Protein AF-A0A4U2MDS9-F1 (afdb_monomer)

Foldseek 3Di:
DDDWDADPVRDTDDDDDDFDKDWDAFPDDPPQWDGDPDIDIDGDHPPDPDDDDDDDDTHGDPDDDPPDDDDDDPPPDDDDDDDDDDDDD

Structure (mmCIF, N/CA/C/O backbone):
data_AF-A0A4U2MDS9-F1
#
_entry.id   AF-A0A4U2MDS9-F1
#
loop_
_atom_site.group_PDB
_atom_site.id
_atom_site.type_symbol
_atom_site.label_atom_id
_atom_site.label_alt_id
_atom_site.label_comp_id
_atom_site.lab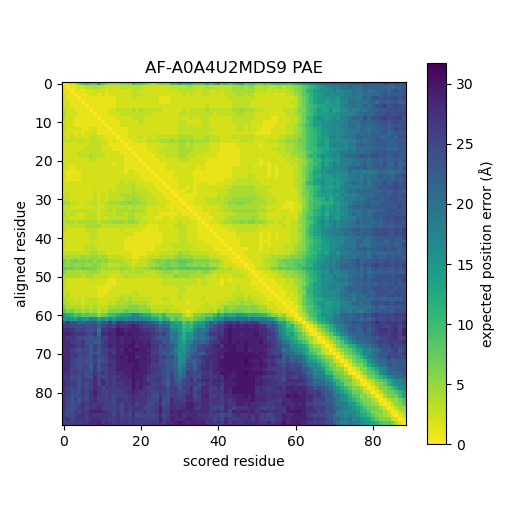el_asym_id
_atom_site.label_entity_id
_atom_site.label_seq_id
_atom_site.pdbx_PDB_ins_code
_atom_site.Cartn_x
_atom_site.Cartn_y
_atom_site.Cartn_z
_atom_site.occupancy
_atom_site.B_iso_or_equiv
_atom_site.auth_seq_id
_atom_site.auth_comp_id
_atom_site.auth_asym_id
_atom_site.auth_atom_id
_atom_site.pdbx_PDB_model_num
ATOM 1 N N . VAL A 1 1 ? -4.679 -9.274 -7.318 1.00 83.19 1 VAL A N 1
ATOM 2 C CA . VAL A 1 1 ? -4.669 -8.043 -6.488 1.00 83.19 1 VAL A CA 1
ATOM 3 C C . VAL A 1 1 ? -3.944 -8.367 -5.196 1.00 83.19 1 VAL A C 1
ATOM 5 O O . VAL A 1 1 ? -4.298 -9.363 -4.578 1.00 83.19 1 VAL A O 1
ATOM 8 N N . THR A 1 2 ? -2.939 -7.581 -4.816 1.00 92.62 2 THR A N 1
ATOM 9 C CA . THR A 1 2 ? -2.187 -7.770 -3.564 1.00 92.62 2 THR A CA 1
ATOM 10 C C . THR A 1 2 ? -2.812 -6.913 -2.467 1.00 92.62 2 THR A C 1
ATOM 12 O O . THR A 1 2 ? -3.077 -5.737 -2.701 1.00 92.62 2 THR A O 1
ATOM 15 N N . LYS A 1 3 ? -3.063 -7.492 -1.288 1.00 95.12 3 LYS A N 1
ATOM 16 C CA . LYS A 1 3 ? -3.537 -6.764 -0.101 1.00 95.12 3 LYS A CA 1
ATOM 17 C C . LYS A 1 3 ? -2.398 -6.644 0.904 1.00 95.12 3 LYS A C 1
ATOM 19 O O . LYS A 1 3 ? -1.667 -7.607 1.112 1.00 95.12 3 LYS A O 1
ATOM 24 N N . VAL A 1 4 ? -2.269 -5.476 1.521 1.00 96.31 4 VAL A N 1
ATOM 25 C CA . VAL A 1 4 ? -1.288 -5.199 2.571 1.00 96.31 4 VAL A CA 1
ATOM 26 C C . VAL A 1 4 ? -1.942 -4.332 3.640 1.00 96.31 4 VAL A C 1
ATOM 28 O O . VAL A 1 4 ? -2.792 -3.501 3.324 1.00 96.31 4 VAL A O 1
ATOM 31 N N . THR A 1 5 ? -1.551 -4.540 4.892 1.00 96.88 5 THR A N 1
ATOM 32 C CA . THR A 1 5 ? -2.009 -3.763 6.047 1.00 96.88 5 THR A CA 1
ATOM 33 C C . THR A 1 5 ? -0.823 -2.986 6.598 1.00 96.88 5 THR A C 1
ATOM 35 O O . THR A 1 5 ? 0.279 -3.530 6.688 1.00 96.88 5 THR A O 1
ATOM 38 N N . THR A 1 6 ? -1.031 -1.717 6.940 1.00 97.00 6 THR A N 1
ATOM 39 C CA . THR A 1 6 ? -0.017 -0.911 7.625 1.00 97.00 6 THR A CA 1
ATOM 40 C C . THR A 1 6 ? 0.246 -1.450 9.026 1.00 97.00 6 THR A C 1
ATOM 42 O O . THR A 1 6 ? -0.680 -1.867 9.723 1.00 97.00 6 THR A O 1
ATOM 45 N N . ASP A 1 7 ? 1.501 -1.424 9.455 1.00 97.00 7 ASP A N 1
ATOM 46 C CA . ASP A 1 7 ? 1.888 -1.765 10.820 1.00 97.00 7 ASP A CA 1
ATOM 47 C C . ASP A 1 7 ? 1.501 -0.665 11.833 1.00 97.00 7 ASP A C 1
ATOM 49 O O . ASP A 1 7 ? 0.853 0.333 11.508 1.00 97.00 7 ASP A O 1
ATOM 53 N N . LYS A 1 8 ? 1.912 -0.848 13.095 1.00 95.31 8 LYS A N 1
ATOM 54 C CA . LYS A 1 8 ? 1.652 0.102 14.191 1.00 95.31 8 LYS A CA 1
ATOM 55 C C . LYS A 1 8 ? 2.330 1.464 13.996 1.00 95.31 8 LYS A C 1
ATOM 57 O O . LYS A 1 8 ? 1.945 2.418 14.664 1.00 95.31 8 LYS A O 1
ATOM 62 N N . GLU A 1 9 ? 3.332 1.549 13.125 1.00 95.56 9 GLU A N 1
ATOM 63 C CA . GLU A 1 9 ? 4.012 2.792 12.753 1.00 95.56 9 GLU A CA 1
ATOM 64 C C . GLU A 1 9 ? 3.411 3.420 11.482 1.00 95.56 9 GLU A C 1
ATOM 66 O O . GLU A 1 9 ? 3.916 4.437 11.007 1.00 95.56 9 GLU A O 1
ATOM 71 N N . GLY A 1 10 ? 2.351 2.829 10.917 1.00 94.81 10 GLY A N 1
ATOM 72 C CA . GLY A 1 10 ? 1.709 3.300 9.692 1.00 94.81 10 GLY A CA 1
ATOM 73 C C . GLY A 1 10 ? 2.444 2.902 8.409 1.00 94.81 10 GLY A C 1
ATOM 74 O O . GLY A 1 10 ? 2.188 3.491 7.360 1.00 94.81 10 GLY A O 1
ATOM 75 N N . LYS A 1 11 ? 3.358 1.924 8.454 1.00 96.88 11 LYS A N 1
ATOM 76 C CA . LYS A 1 11 ? 4.184 1.527 7.302 1.00 96.88 11 LYS A CA 1
ATOM 77 C C . LYS A 1 11 ? 3.696 0.222 6.684 1.00 96.88 11 LYS A C 1
ATOM 79 O O . LYS A 1 11 ? 3.274 -0.701 7.372 1.00 96.88 11 LYS A O 1
ATOM 84 N N . ALA A 1 12 ? 3.791 0.126 5.363 1.00 96.75 12 ALA A N 1
ATOM 85 C CA . ALA A 1 12 ? 3.529 -1.090 4.603 1.00 96.75 12 ALA A CA 1
ATOM 86 C C . ALA A 1 12 ? 4.590 -1.246 3.509 1.00 96.75 12 ALA A C 1
ATOM 88 O O . ALA A 1 12 ? 5.004 -0.263 2.893 1.00 96.75 12 ALA A O 1
ATOM 89 N N . LYS A 1 13 ? 5.025 -2.483 3.249 1.00 96.06 13 LYS A N 1
ATOM 90 C CA . LYS A 1 13 ? 5.989 -2.795 2.188 1.00 96.06 13 LYS A CA 1
ATOM 91 C C . LYS A 1 13 ? 5.397 -3.816 1.228 1.00 96.06 13 LYS A C 1
ATOM 93 O O . LYS A 1 13 ? 4.938 -4.874 1.645 1.00 96.06 13 LYS A O 1
ATOM 98 N N . VAL A 1 14 ? 5.475 -3.510 -0.063 1.00 95.62 14 VAL A N 1
ATOM 99 C CA . VAL A 1 14 ? 5.185 -4.440 -1.159 1.00 95.62 14 VAL A CA 1
ATOM 100 C C . VAL A 1 14 ? 6.475 -4.629 -1.949 1.00 95.62 14 VAL A C 1
ATOM 102 O O . VAL A 1 14 ? 7.229 -3.678 -2.149 1.00 95.62 14 VAL A O 1
ATOM 105 N N . SER A 1 15 ? 6.793 -5.865 -2.316 1.00 93.69 15 SER A N 1
ATOM 106 C CA . SER A 1 15 ? 8.019 -6.233 -3.039 1.00 93.69 15 SER A CA 1
ATOM 107 C C . SER A 1 15 ? 7.670 -7.057 -4.277 1.00 93.69 15 SER A C 1
ATOM 109 O O . SER A 1 15 ? 6.512 -7.427 -4.460 1.00 93.69 15 SER A O 1
ATOM 111 N N . ASP A 1 16 ? 8.661 -7.280 -5.140 1.00 91.94 16 ASP A N 1
ATOM 112 C CA . ASP A 1 16 ? 8.549 -8.135 -6.332 1.00 91.94 16 ASP A CA 1
ATOM 113 C C . ASP A 1 16 ? 7.501 -7.670 -7.361 1.00 91.94 16 ASP A C 1
ATOM 115 O O . ASP A 1 16 ? 6.936 -8.459 -8.119 1.00 91.94 16 ASP A O 1
ATOM 119 N N . LEU A 1 17 ? 7.254 -6.356 -7.419 1.00 93.94 17 LEU A N 1
ATOM 120 C CA . LEU A 1 17 ? 6.430 -5.759 -8.465 1.00 93.94 17 LEU A CA 1
ATOM 121 C C . LEU A 1 17 ? 7.188 -5.748 -9.794 1.00 93.94 17 LEU A C 1
ATOM 123 O O . LEU A 1 17 ? 8.326 -5.288 -9.884 1.00 93.94 17 LEU A O 1
ATOM 127 N N . SER A 1 18 ? 6.525 -6.239 -10.837 1.00 95.25 18 SER A N 1
ATOM 128 C CA . SER A 1 18 ? 7.015 -6.123 -12.209 1.00 95.25 18 SER A CA 1
ATOM 129 C C . SER A 1 18 ? 6.943 -4.675 -12.698 1.00 95.25 18 SER A C 1
ATOM 131 O O . SER A 1 18 ? 6.269 -3.832 -12.113 1.00 95.25 18 SER A O 1
ATOM 133 N N . VAL A 1 19 ? 7.630 -4.382 -13.802 1.00 96.94 19 VAL A N 1
ATOM 134 C CA . VAL A 1 19 ? 7.483 -3.096 -14.498 1.00 96.94 19 VAL A CA 1
ATOM 135 C C . VAL A 1 19 ? 6.026 -2.918 -14.925 1.00 96.94 19 VAL A C 1
ATOM 137 O O . VAL A 1 19 ? 5.443 -3.828 -15.517 1.00 96.94 19 VAL A O 1
ATOM 140 N N . GLY A 1 20 ? 5.449 -1.752 -14.645 1.00 97.88 20 GLY A N 1
ATOM 141 C CA . GLY A 1 20 ? 4.066 -1.451 -14.992 1.00 97.88 20 GLY A CA 1
ATOM 142 C C . GLY A 1 20 ? 3.458 -0.302 -14.194 1.00 97.88 20 GLY A C 1
ATOM 143 O O . GLY A 1 20 ? 4.077 0.259 -13.287 1.00 97.88 20 GLY A O 1
ATOM 144 N N . HIS A 1 21 ? 2.212 0.021 -14.539 1.00 98.12 21 HIS A N 1
ATOM 145 C CA . HIS A 1 21 ? 1.394 1.006 -13.840 1.00 98.12 21 HIS A CA 1
ATOM 146 C C . HIS A 1 21 ? 0.500 0.321 -12.811 1.00 98.12 21 HIS A C 1
ATOM 148 O O . HIS A 1 21 ? -0.161 -0.679 -13.098 1.00 98.12 21 HIS A O 1
ATOM 154 N N . TYR A 1 22 ? 0.457 0.901 -11.621 1.00 98.00 22 TYR A N 1
ATOM 155 C CA . TYR A 1 22 ? -0.260 0.384 -10.472 1.00 98.00 22 TYR A CA 1
ATOM 156 C C . TYR A 1 22 ? -1.120 1.469 -9.844 1.00 98.00 22 TYR A C 1
ATOM 158 O O . TYR A 1 22 ? -1.005 2.661 -10.136 1.00 98.00 22 TYR A O 1
ATOM 166 N N . THR A 1 23 ? -2.009 1.041 -8.957 1.00 97.44 23 THR A N 1
ATOM 167 C CA . THR A 1 23 ? -2.850 1.949 -8.193 1.00 97.44 23 THR A CA 1
ATOM 168 C C . THR A 1 23 ? -2.995 1.426 -6.778 1.00 97.44 23 THR A C 1
ATOM 170 O O . THR A 1 23 ? -3.310 0.253 -6.571 1.00 97.44 23 THR A O 1
ATOM 173 N N . LEU A 1 24 ? -2.763 2.298 -5.804 1.00 97.25 24 LEU A N 1
ATOM 174 C CA . LEU A 1 24 ? -3.074 2.043 -4.410 1.00 97.25 24 LEU A CA 1
ATOM 175 C C . LEU A 1 24 ? -4.539 2.412 -4.165 1.00 97.25 24 LEU A C 1
ATOM 177 O O . LEU A 1 24 ? -4.968 3.527 -4.465 1.00 97.25 24 LEU A O 1
ATOM 181 N N . VAL A 1 25 ? -5.301 1.464 -3.627 1.00 96.69 25 VAL A N 1
ATOM 182 C CA . VAL A 1 25 ? -6.707 1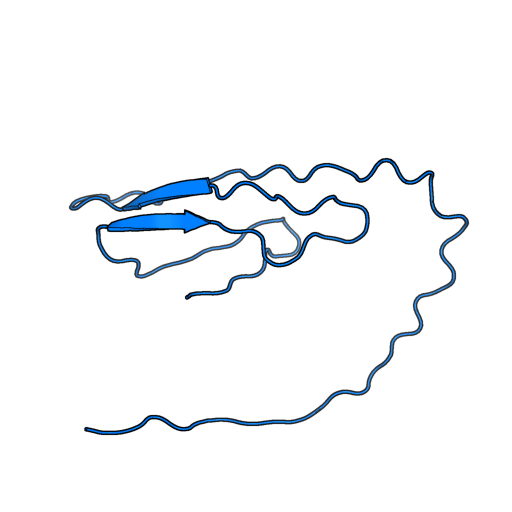.641 -3.254 1.00 96.69 25 VAL A CA 1
ATOM 183 C C . VAL A 1 25 ? -6.829 1.295 -1.780 1.00 96.69 25 VAL A C 1
ATOM 185 O O . VAL A 1 25 ? -6.522 0.167 -1.392 1.00 96.69 25 VAL A O 1
ATOM 188 N N . GLU A 1 26 ? -7.276 2.245 -0.959 1.00 96.00 26 GLU A N 1
ATOM 189 C CA . GLU A 1 26 ? -7.579 1.947 0.438 1.00 96.00 26 GLU A CA 1
ATOM 190 C C . GLU A 1 26 ? -8.784 0.998 0.489 1.00 96.00 26 GLU A C 1
ATOM 192 O O . GLU A 1 26 ? -9.810 1.214 -0.164 1.00 96.00 26 GLU A O 1
ATOM 197 N N . VAL A 1 27 ? -8.656 -0.102 1.227 1.00 95.12 27 VAL A N 1
ATOM 198 C CA . VAL A 1 27 ? -9.726 -1.103 1.372 1.00 95.12 27 VAL A CA 1
ATOM 199 C C . VAL A 1 27 ? -10.527 -0.838 2.641 1.00 95.12 27 VAL A C 1
ATOM 201 O O . VAL A 1 27 ? -11.758 -0.898 2.606 1.00 95.12 27 VAL A O 1
ATOM 204 N N . GLU A 1 28 ? -9.8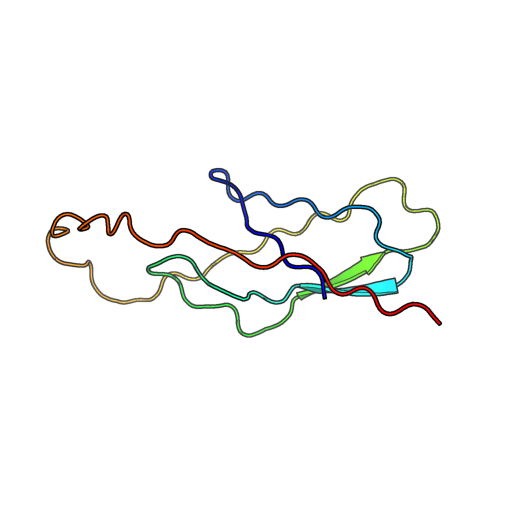34 -0.471 3.712 1.00 93.75 28 GLU A N 1
ATOM 205 C CA . GLU A 1 28 ? -10.367 -0.252 5.048 1.00 93.75 28 GLU A CA 1
ATOM 206 C C . GLU A 1 28 ? -9.628 0.926 5.682 1.00 93.75 28 GLU A C 1
ATOM 208 O O . GLU A 1 28 ? -8.400 0.970 5.634 1.00 93.75 28 GLU A O 1
ATOM 213 N N . ALA A 1 29 ? -10.387 1.867 6.245 1.00 93.12 29 ALA A N 1
ATOM 214 C CA . ALA A 1 29 ? -9.842 2.989 6.994 1.00 93.12 29 ALA A CA 1
ATOM 215 C C . ALA A 1 29 ? -9.826 2.663 8.493 1.00 93.12 29 ALA A C 1
ATOM 217 O O . ALA A 1 29 ? -10.727 1.967 8.973 1.00 93.12 29 ALA A O 1
ATOM 218 N N . PRO A 1 30 ? -8.867 3.200 9.264 1.00 91.75 30 PRO A N 1
ATOM 219 C CA . PRO A 1 30 ? -8.886 3.094 10.714 1.00 91.75 30 PRO A CA 1
ATOM 220 C C . PRO A 1 30 ? -10.158 3.703 11.318 1.00 91.75 30 PRO A C 1
ATOM 222 O O . PRO A 1 30 ? -10.760 4.633 10.773 1.00 91.75 30 PRO A O 1
ATOM 225 N N . LYS A 1 31 ? -10.545 3.224 12.502 1.00 89.88 31 LYS A N 1
ATOM 226 C CA . 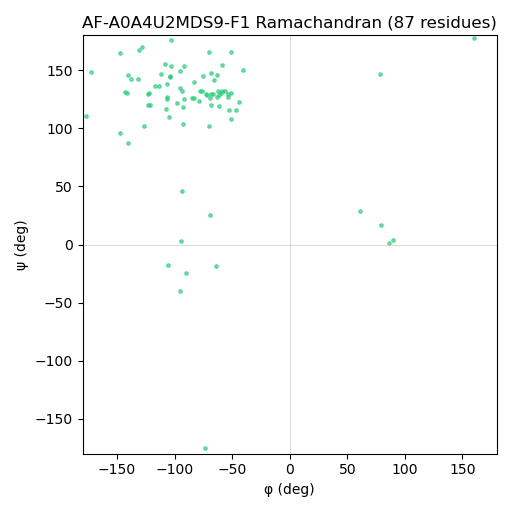LYS A 1 31 ? -11.695 3.752 13.248 1.00 89.88 31 LYS A CA 1
ATOM 227 C C . LYS A 1 31 ? -11.565 5.268 13.445 1.00 89.88 31 LYS A C 1
ATOM 229 O O . LYS A 1 31 ? -10.538 5.754 13.908 1.00 89.88 31 LYS A O 1
ATOM 234 N N . GLY A 1 32 ? -12.623 6.006 13.106 1.00 88.56 32 GLY A N 1
ATOM 235 C CA . GLY A 1 32 ? -12.652 7.469 13.206 1.00 88.56 32 GLY A CA 1
ATOM 236 C C . GLY A 1 32 ? -12.088 8.210 11.988 1.00 88.56 32 GLY A C 1
ATOM 237 O O . GLY A 1 32 ? -12.118 9.439 11.977 1.00 88.56 32 GLY A O 1
ATOM 238 N N . TYR A 1 33 ? -11.640 7.511 10.943 1.00 91.50 33 TYR A N 1
ATOM 239 C CA . TYR A 1 33 ? -11.152 8.114 9.701 1.00 91.50 33 TYR A CA 1
ATOM 240 C C . TYR A 1 33 ? -12.082 7.822 8.520 1.00 91.50 33 TYR A C 1
ATOM 242 O O . TYR A 1 33 ? -12.719 6.772 8.439 1.00 91.50 33 TYR A O 1
ATOM 250 N N . GLU A 1 34 ? -12.168 8.784 7.608 1.00 92.75 34 GLU A N 1
ATOM 251 C CA . GLU A 1 34 ? -12.852 8.636 6.332 1.00 92.75 34 GLU A CA 1
ATOM 252 C C . GLU A 1 34 ? -11.982 7.803 5.391 1.00 92.75 34 GLU A C 1
ATOM 254 O O . GLU A 1 34 ? -10.795 8.082 5.221 1.00 92.75 34 GLU A O 1
ATOM 259 N N . LYS A 1 35 ? -12.595 6.810 4.744 1.00 93.62 35 LYS A N 1
ATOM 260 C CA . LYS A 1 35 ? -11.938 6.003 3.720 1.00 93.62 35 LYS A CA 1
ATOM 261 C C . LYS A 1 35 ? -11.648 6.834 2.476 1.00 93.62 35 LYS A C 1
ATOM 263 O O . LYS A 1 35 ? -12.552 7.453 1.910 1.00 93.62 35 LYS A O 1
ATOM 268 N N . LEU A 1 36 ? -10.408 6.776 2.011 1.00 94.31 36 LEU A N 1
ATOM 269 C CA . LEU A 1 36 ? -9.966 7.376 0.769 1.00 94.31 36 LEU A CA 1
ATOM 270 C C . LEU A 1 36 ? -10.717 6.750 -0.412 1.00 94.31 36 LEU A C 1
ATOM 272 O O . LEU A 1 36 ? -10.649 5.548 -0.674 1.00 94.31 36 LEU A O 1
ATOM 276 N N . THR A 1 37 ? -11.445 7.591 -1.142 1.00 93.69 37 THR A N 1
ATOM 277 C CA . THR A 1 37 ? -12.235 7.182 -2.311 1.00 93.69 37 THR A CA 1
ATOM 278 C C . THR A 1 37 ? -11.450 7.266 -3.613 1.00 93.69 37 THR A C 1
ATOM 280 O O . THR A 1 37 ? -11.772 6.558 -4.564 1.00 93.69 37 THR A O 1
ATOM 283 N N . ASN A 1 38 ? -10.420 8.114 -3.657 1.00 94.44 38 ASN A N 1
ATOM 284 C CA . ASN A 1 38 ? -9.611 8.349 -4.845 1.00 94.44 38 ASN A CA 1
ATOM 285 C C . ASN A 1 38 ? -8.390 7.417 -4.854 1.00 94.44 38 ASN A C 1
ATOM 287 O O . ASN A 1 38 ? -7.551 7.516 -3.957 1.00 94.44 3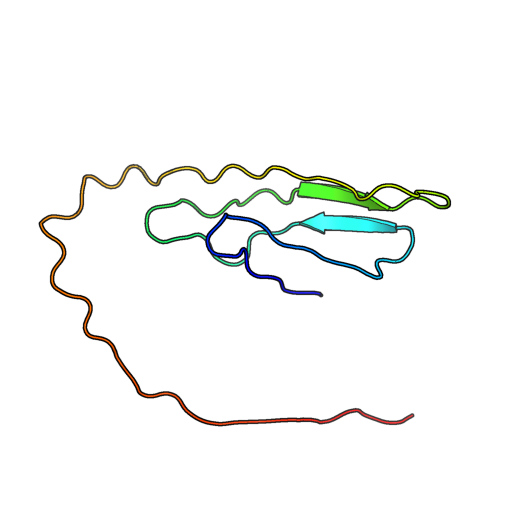8 ASN A O 1
ATOM 291 N N . PRO A 1 39 ? -8.252 6.539 -5.860 1.00 96.62 39 PRO A N 1
ATOM 292 C CA . PRO A 1 39 ? -7.063 5.712 -6.016 1.00 96.62 39 PRO A CA 1
ATOM 293 C C . PRO A 1 39 ? -5.803 6.550 -6.277 1.00 96.62 39 PRO A C 1
ATOM 295 O O . PRO A 1 39 ? -5.862 7.564 -6.974 1.00 96.62 39 PRO A O 1
ATOM 298 N N . ILE A 1 40 ? -4.654 6.096 -5.775 1.00 97.31 40 ILE A N 1
ATOM 299 C CA . ILE A 1 40 ? -3.363 6.777 -5.953 1.00 97.31 40 ILE A CA 1
ATOM 300 C C . ILE A 1 40 ? -2.527 6.003 -6.983 1.00 97.31 40 ILE A C 1
ATOM 302 O O . ILE A 1 40 ? -2.093 4.886 -6.687 1.00 97.31 40 ILE A O 1
ATOM 306 N N . PRO A 1 41 ? -2.301 6.539 -8.195 1.00 98.06 41 PRO A N 1
ATOM 307 C CA . PRO A 1 41 ? -1.497 5.867 -9.207 1.00 98.06 41 PRO A CA 1
ATOM 308 C C . PRO A 1 41 ? -0.000 5.947 -8.886 1.00 98.06 41 PRO A C 1
ATOM 310 O O . PRO A 1 41 ? 0.490 6.962 -8.395 1.00 98.06 41 PRO A O 1
ATOM 313 N N . PHE A 1 42 ? 0.735 4.888 -9.217 1.00 97.38 42 PHE A N 1
ATOM 314 C CA . PHE A 1 42 ? 2.197 4.881 -9.218 1.00 97.38 42 PHE A CA 1
ATOM 315 C C . PHE A 1 42 ? 2.726 3.951 -10.313 1.00 97.38 42 PHE A C 1
ATOM 317 O O . PHE A 1 42 ? 1.987 3.139 -10.868 1.00 97.38 42 PHE A O 1
ATOM 324 N N . GLU A 1 43 ? 4.007 4.067 -10.641 1.00 97.06 43 GLU A N 1
ATOM 325 C CA . GLU A 1 43 ? 4.633 3.300 -11.717 1.00 97.06 43 GLU A CA 1
ATOM 326 C C . GLU A 1 43 ? 5.941 2.673 -11.246 1.00 97.06 43 GLU A C 1
ATOM 328 O O . GLU A 1 43 ? 6.709 3.283 -10.501 1.00 97.06 43 GLU A O 1
ATOM 333 N N . ILE A 1 44 ? 6.195 1.453 -11.712 1.00 97.19 44 ILE A N 1
ATOM 334 C CA . ILE A 1 44 ? 7.489 0.788 -11.611 1.00 97.19 44 ILE A CA 1
ATOM 335 C C . ILE A 1 44 ? 8.098 0.769 -13.007 1.00 97.19 44 ILE A C 1
ATOM 337 O O . ILE A 1 44 ? 7.549 0.141 -13.912 1.00 97.19 44 ILE A O 1
ATOM 341 N N . THR A 1 45 ? 9.237 1.437 -13.186 1.00 96.31 45 THR A N 1
ATOM 342 C CA . THR A 1 45 ? 9.934 1.505 -14.478 1.00 96.31 45 THR A CA 1
ATOM 343 C C . THR A 1 45 ? 11.152 0.588 -14.511 1.00 96.31 45 THR A C 1
ATOM 345 O O . THR A 1 45 ? 11.757 0.247 -13.489 1.00 96.31 45 THR A O 1
ATOM 348 N N . LYS A 1 46 ? 11.528 0.156 -15.718 1.00 96.38 46 LYS A N 1
ATOM 349 C CA . LYS A 1 46 ? 12.708 -0.689 -15.920 1.00 96.38 46 LYS A CA 1
ATOM 350 C C . LYS A 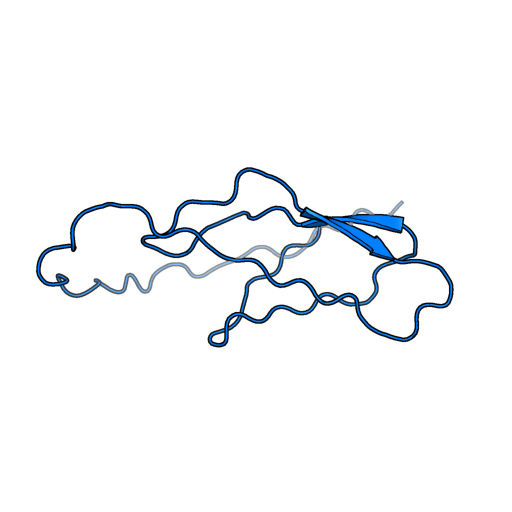1 46 ? 13.969 0.053 -15.467 1.00 96.38 46 LYS A C 1
ATOM 352 O O . LYS A 1 46 ? 14.240 1.152 -15.933 1.00 96.38 46 LYS A O 1
ATOM 357 N N . GLY A 1 47 ? 14.776 -0.597 -14.630 1.00 93.44 47 GLY A N 1
ATOM 358 C CA . GLY A 1 47 ? 16.047 -0.045 -14.152 1.00 93.44 47 GLY A CA 1
ATOM 359 C C . GLY A 1 47 ? 15.943 0.788 -12.872 1.00 93.44 47 GLY A C 1
ATOM 360 O O . GLY A 1 47 ? 16.959 1.317 -12.427 1.00 93.44 47 GLY A O 1
ATOM 361 N N . MET A 1 48 ? 14.763 0.882 -12.248 1.00 92.88 48 MET A N 1
ATOM 362 C CA . MET A 1 48 ? 14.652 1.433 -10.897 1.00 92.88 48 MET A CA 1
ATOM 363 C C . MET A 1 48 ? 15.409 0.567 -9.886 1.00 92.88 48 MET A C 1
ATOM 365 O O . MET A 1 48 ? 15.180 -0.636 -9.788 1.00 92.88 48 MET A O 1
ATOM 369 N N . ILE A 1 49 ? 16.288 1.208 -9.116 1.00 89.94 49 ILE A N 1
ATOM 370 C CA . ILE A 1 49 ? 17.034 0.598 -8.002 1.00 89.94 49 ILE A CA 1
ATOM 371 C C . ILE A 1 49 ? 16.506 1.038 -6.630 1.00 89.94 49 ILE A C 1
ATOM 373 O O . ILE A 1 49 ? 16.778 0.387 -5.625 1.00 89.94 49 ILE A O 1
ATOM 377 N N . SER A 1 50 ? 15.744 2.134 -6.592 1.00 92.81 50 SER A N 1
ATOM 378 C CA . SER A 1 50 ? 15.151 2.692 -5.377 1.00 92.81 50 SER A CA 1
ATOM 379 C C . SER A 1 50 ? 13.658 2.370 -5.311 1.00 92.81 50 SER A C 1
ATOM 381 O O . SER A 1 50 ? 12.992 2.381 -6.351 1.00 92.81 50 SER A O 1
ATOM 383 N N . PRO A 1 51 ? 13.104 2.124 -4.111 1.00 93.00 51 PRO A N 1
ATOM 384 C CA . PRO A 1 51 ? 11.675 1.897 -3.952 1.00 93.00 51 PRO A CA 1
ATOM 385 C C . PRO A 1 51 ? 10.878 3.177 -4.226 1.00 93.00 51 PRO A C 1
ATOM 387 O O . PRO A 1 51 ? 11.318 4.284 -3.904 1.00 93.00 51 PRO A O 1
ATOM 390 N N . VAL A 1 52 ? 9.667 3.013 -4.760 1.00 95.88 52 VAL A N 1
ATOM 391 C CA . VAL A 1 52 ? 8.656 4.076 -4.746 1.00 95.88 52 VAL A CA 1
ATOM 392 C C . VAL A 1 52 ? 8.195 4.263 -3.302 1.00 95.88 52 VAL A C 1
ATOM 394 O O . VAL A 1 52 ? 7.790 3.300 -2.652 1.00 95.88 52 VAL A O 1
ATOM 397 N N . GLN A 1 53 ? 8.262 5.494 -2.802 1.00 96.62 53 GLN A N 1
ATOM 398 C CA . GLN A 1 53 ? 7.747 5.864 -1.486 1.00 96.62 53 GLN A CA 1
ATOM 399 C C . GLN A 1 53 ? 6.462 6.666 -1.670 1.00 96.62 53 GLN A C 1
ATOM 401 O O . GLN A 1 53 ? 6.447 7.639 -2.422 1.00 96.62 53 GLN A O 1
ATOM 406 N N . LEU A 1 54 ? 5.396 6.241 -0.996 1.00 96.06 54 LEU A N 1
ATOM 407 C CA . LEU A 1 54 ? 4.099 6.909 -1.002 1.00 96.06 54 LEU A CA 1
ATOM 408 C C . LEU A 1 54 ? 3.731 7.266 0.435 1.00 96.06 54 LEU A C 1
ATOM 410 O O . LEU A 1 54 ? 3.776 6.409 1.315 1.00 96.06 54 LEU A O 1
ATOM 414 N N . GLU A 1 55 ? 3.346 8.519 0.648 1.00 95.75 55 GLU A N 1
ATOM 415 C CA . GLU A 1 55 ? 2.752 8.992 1.894 1.00 95.75 55 GLU A CA 1
ATOM 416 C C . GLU A 1 55 ? 1.261 9.224 1.651 1.00 95.75 55 GLU A C 1
ATOM 418 O O . GLU A 1 55 ? 0.873 9.925 0.713 1.00 95.75 55 GLU A O 1
ATOM 423 N N . VAL A 1 56 ? 0.423 8.589 2.467 1.00 94.50 56 VAL A N 1
ATOM 424 C CA . VAL A 1 56 ? -1.034 8.648 2.340 1.00 94.50 56 VAL A CA 1
ATOM 425 C C . VAL A 1 56 ? -1.598 9.194 3.639 1.00 94.50 56 VAL A C 1
ATOM 427 O O . VAL A 1 56 ? -1.385 8.619 4.704 1.00 94.50 56 VAL A O 1
ATOM 430 N N . LEU A 1 57 ? -2.304 10.319 3.546 1.00 92.25 57 LEU A N 1
ATOM 431 C CA . LEU A 1 57 ? -2.915 10.973 4.696 1.00 92.25 57 LEU A CA 1
ATOM 432 C C . LEU A 1 57 ? -4.386 10.584 4.799 1.00 92.25 57 LEU A C 1
ATOM 434 O O . LEU A 1 57 ? -5.174 10.866 3.895 1.00 92.25 57 LEU A O 1
ATOM 438 N N . ASN A 1 58 ? -4.757 10.004 5.937 1.00 90.81 58 ASN A N 1
ATOM 439 C CA . ASN A 1 58 ? -6.150 9.726 6.248 1.00 90.81 58 ASN A CA 1
ATOM 440 C C . ASN A 1 58 ? -6.828 10.969 6.821 1.00 90.81 58 ASN A C 1
ATOM 442 O O . ASN A 1 58 ? -6.262 11.708 7.631 1.00 90.81 58 ASN A O 1
ATOM 446 N N . LYS A 1 59 ? -8.075 11.195 6.410 1.00 90.00 59 LYS A N 1
ATOM 447 C CA . LYS A 1 59 ? -8.882 12.316 6.887 1.00 90.00 59 LYS A CA 1
ATOM 448 C C . LYS A 1 59 ? -9.692 11.875 8.101 1.00 90.00 59 LYS A C 1
ATOM 450 O O . LYS A 1 59 ? -10.426 10.899 8.021 1.00 90.00 59 LYS A O 1
ATOM 455 N N . LEU A 1 60 ? -9.580 12.588 9.221 1.00 87.75 60 LEU A N 1
ATOM 456 C CA . LEU A 1 60 ? -10.439 12.342 10.381 1.00 87.75 60 LEU A CA 1
ATOM 457 C C . LEU A 1 60 ? -11.902 12.600 10.012 1.00 87.75 60 LEU A C 1
ATOM 459 O O . LEU A 1 60 ? -12.237 13.641 9.442 1.00 87.75 60 LEU A O 1
ATOM 463 N N . THR A 1 61 ? -12.773 11.665 10.377 1.00 81.56 61 THR A N 1
ATOM 464 C CA . THR A 1 61 ? -14.217 11.867 10.269 1.00 81.56 61 THR A CA 1
ATOM 465 C C . THR A 1 61 ? -14.614 12.870 11.344 1.00 81.56 61 THR A C 1
ATOM 467 O O . THR A 1 61 ? -14.302 12.673 12.515 1.00 81.56 61 THR A O 1
ATOM 470 N N . SER A 1 62 ? -15.330 13.934 10.982 1.00 69.69 62 SER A N 1
ATOM 471 C CA . SER A 1 62 ? -15.774 14.992 11.910 1.00 69.69 62 SER A CA 1
ATOM 472 C C . SER A 1 62 ? -16.852 14.539 12.922 1.00 69.69 62 SER A C 1
ATOM 474 O O . SER A 1 62 ? -17.642 15.358 13.400 1.00 69.69 62 SER A O 1
ATOM 476 N N . LEU A 1 63 ? -16.938 13.249 13.253 1.00 60.44 63 LEU A N 1
ATOM 477 C CA . LEU A 1 63 ? -17.833 12.789 14.307 1.00 60.44 63 LEU A CA 1
ATOM 478 C C . LEU A 1 63 ? -17.283 13.313 15.639 1.00 60.44 63 LEU A C 1
ATOM 480 O O . LEU A 1 63 ? -16.140 13.038 15.993 1.00 60.44 63 LEU A O 1
ATOM 484 N N . ALA A 1 64 ? -18.094 14.119 16.332 1.00 52.31 64 ALA A N 1
ATOM 485 C CA . ALA A 1 64 ? -17.847 14.617 17.684 1.00 52.31 64 ALA A CA 1
ATOM 486 C C . ALA A 1 64 ? -17.246 13.521 18.590 1.00 52.31 64 ALA A C 1
ATOM 488 O O . ALA A 1 64 ? -17.546 12.343 18.366 1.00 52.31 64 ALA A O 1
ATOM 489 N N . PRO A 1 65 ? -16.419 13.874 19.597 1.00 52.03 65 PRO A N 1
ATOM 490 C CA . PRO A 1 65 ? -15.695 12.883 20.383 1.00 52.03 65 PRO A CA 1
ATOM 491 C C . PRO A 1 65 ? -16.659 11.805 20.891 1.00 52.03 65 PRO A C 1
ATOM 493 O O . PRO A 1 65 ? -17.716 12.155 21.433 1.00 52.03 65 PRO A O 1
ATOM 496 N N . PRO A 1 66 ? -16.340 10.510 20.713 1.00 55.50 66 PRO A N 1
ATOM 497 C CA . PRO A 1 66 ? -17.104 9.478 21.381 1.00 55.50 66 PRO A CA 1
ATOM 498 C C . PRO A 1 66 ? -17.049 9.790 22.880 1.00 55.50 66 PRO A C 1
ATOM 500 O O . PRO A 1 66 ? -15.989 10.103 23.425 1.00 55.50 66 PRO A O 1
ATOM 503 N N . GLY A 1 67 ? -18.205 9.754 23.549 1.00 56.53 67 GLY A N 1
ATOM 504 C CA . GLY A 1 67 ? -18.240 9.714 25.011 1.00 56.53 67 GLY A CA 1
ATOM 505 C C . GLY A 1 67 ? -17.332 8.590 25.539 1.00 56.53 67 GLY A C 1
ATOM 506 O O . GLY A 1 67 ? -16.917 7.738 24.751 1.00 56.53 67 GLY A O 1
ATOM 507 N N . PRO A 1 68 ? -17.013 8.581 26.848 1.00 53.16 68 PRO A N 1
ATOM 508 C CA . PRO A 1 68 ? -15.978 7.719 27.422 1.00 53.16 68 PRO A CA 1
ATOM 509 C C . PRO A 1 68 ? -16.084 6.298 26.873 1.00 53.16 68 PRO A C 1
ATOM 511 O O . PRO A 1 68 ? -17.149 5.680 26.951 1.00 53.16 68 PRO A O 1
ATOM 514 N N . GLU A 1 69 ? -14.989 5.836 26.264 1.00 50.88 69 GLU A N 1
ATOM 515 C CA . GLU A 1 69 ? -14.883 4.531 2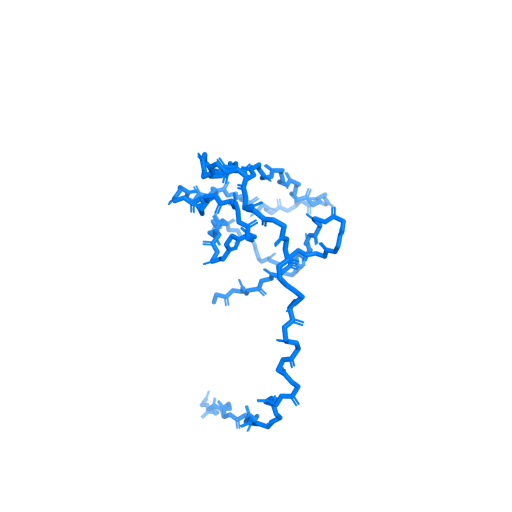5.627 1.00 50.88 69 GLU A CA 1
ATOM 516 C C . GLU A 1 69 ? -15.356 3.459 26.609 1.00 50.88 69 GLU A C 1
ATOM 518 O O . GLU A 1 69 ? -14.714 3.157 27.615 1.00 50.88 69 GLU A O 1
ATOM 523 N N . LYS A 1 70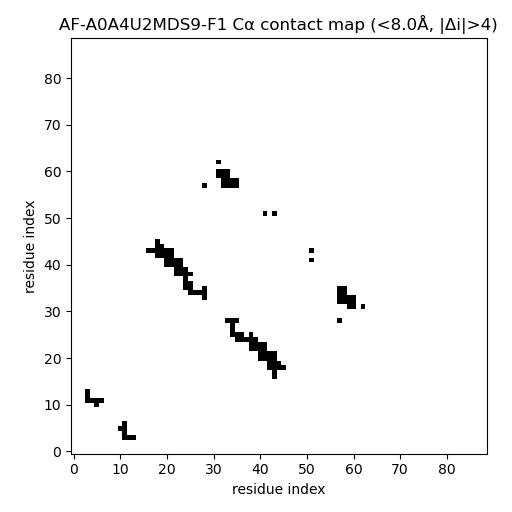 ? -16.535 2.900 26.333 1.00 49.84 70 LYS A N 1
ATOM 524 C CA . LYS A 1 70 ? -16.979 1.669 26.975 1.00 49.84 70 LYS A CA 1
ATOM 525 C C . LYS A 1 70 ? -15.930 0.606 26.621 1.00 49.84 70 LYS A C 1
ATOM 527 O O . LYS A 1 70 ? -15.600 0.518 25.437 1.00 49.84 70 LYS A O 1
ATOM 532 N N . PRO A 1 71 ? -15.400 -0.165 27.589 1.00 40.59 71 PRO A N 1
ATOM 533 C CA . PRO A 1 71 ? -14.325 -1.110 27.318 1.00 40.59 71 PRO A CA 1
ATOM 534 C C . PRO A 1 71 ? -14.728 -2.031 26.168 1.00 40.59 71 PRO A C 1
ATOM 536 O O . PRO A 1 71 ? -15.821 -2.609 26.183 1.00 40.59 71 PRO A O 1
ATOM 539 N N . GLU A 1 72 ? -13.858 -2.105 25.160 1.00 44.53 72 GLU A N 1
ATOM 540 C CA . GLU A 1 72 ? -13.974 -3.052 24.062 1.00 44.53 72 GLU A CA 1
ATOM 541 C C . GLU A 1 72 ? -14.113 -4.446 24.672 1.00 44.53 72 GLU A C 1
ATOM 543 O O . GLU A 1 72 ? -13.232 -4.938 25.377 1.00 44.53 72 GLU A O 1
ATOM 548 N N . THR A 1 73 ? -15.267 -5.067 24.445 1.00 36.16 73 THR A N 1
ATOM 549 C CA . THR A 1 73 ? -15.393 -6.501 24.652 1.00 36.16 73 THR A CA 1
ATOM 550 C C . THR A 1 73 ? -14.569 -7.122 23.541 1.00 36.16 73 THR A C 1
ATOM 552 O O . THR A 1 73 ? -14.955 -7.115 22.377 1.00 36.16 73 THR A O 1
ATOM 555 N N . THR A 1 74 ? -13.373 -7.571 23.908 1.00 35.84 74 THR A N 1
ATOM 556 C CA . THR A 1 74 ? -12.6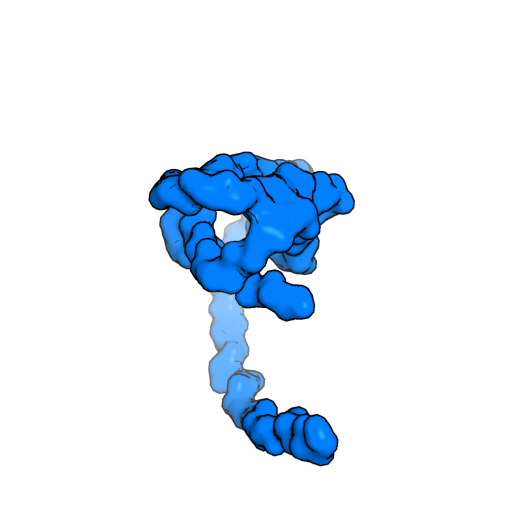50 -8.599 23.172 1.00 35.84 74 THR A CA 1
ATOM 557 C C . THR A 1 74 ? -13.643 -9.714 22.881 1.00 35.84 74 THR A C 1
ATOM 559 O O . THR A 1 74 ? -14.151 -10.323 23.823 1.00 35.84 74 THR A O 1
ATOM 562 N N . ASP A 1 75 ? -13.942 -9.950 21.612 1.00 40.59 75 ASP A N 1
ATOM 563 C CA . ASP A 1 75 ? -14.521 -11.208 21.171 1.00 40.59 75 ASP A CA 1
ATOM 564 C C . ASP A 1 75 ? -13.344 -12.104 20.757 1.00 40.59 75 ASP A C 1
ATOM 566 O O . ASP A 1 75 ? -12.698 -11.828 19.740 1.00 40.59 75 ASP A O 1
ATOM 570 N N . PRO A 1 76 ? -12.958 -13.098 21.576 1.00 52.09 76 PRO A N 1
ATOM 571 C CA . PRO A 1 76 ? -11.886 -14.013 21.258 1.00 52.09 76 PRO A CA 1
ATOM 572 C C . PRO A 1 76 ? -12.441 -15.275 20.584 1.00 52.09 76 PRO A C 1
ATOM 574 O O . PRO A 1 76 ? -12.042 -16.362 20.969 1.00 52.09 76 PRO A O 1
ATOM 577 N N . GLU A 1 77 ? -13.334 -15.188 19.596 1.00 45.38 77 GLU A N 1
ATOM 578 C CA . GLU A 1 77 ? -13.759 -16.378 18.845 1.00 45.38 77 GLU A CA 1
ATOM 579 C C . GLU A 1 77 ? -13.936 -16.113 17.344 1.00 45.38 77 GLU A C 1
ATOM 581 O O . GLU A 1 77 ? -15.031 -15.920 16.821 1.00 45.38 77 GLU A O 1
ATOM 586 N N . LYS A 1 78 ? -12.831 -16.247 16.601 1.00 44.31 78 LYS A N 1
ATOM 587 C CA . LYS A 1 78 ? -12.906 -16.986 15.335 1.00 44.31 78 LYS A CA 1
ATOM 588 C C . LYS A 1 78 ? -11.602 -17.720 15.012 1.00 44.31 78 LYS A C 1
ATOM 590 O O . LYS A 1 78 ? -10.698 -17.120 14.428 1.00 44.31 78 LYS A O 1
ATOM 595 N N . PRO A 1 79 ? -11.495 -19.018 15.340 1.00 44.56 79 PRO A N 1
ATOM 596 C CA . PRO A 1 79 ? -10.532 -19.901 14.711 1.00 44.56 79 PRO A CA 1
ATOM 597 C C . PRO A 1 79 ? -11.143 -20.613 13.484 1.00 44.56 79 PRO A C 1
ATOM 599 O O . PRO A 1 79 ? -12.347 -20.849 13.422 1.00 44.56 79 PRO A O 1
ATOM 602 N N . GLU A 1 80 ? -10.240 -20.975 12.562 1.00 40.53 80 GLU A N 1
ATOM 603 C CA . GLU A 1 80 ? -10.366 -21.943 11.451 1.00 40.53 80 GLU A CA 1
ATOM 604 C C . GLU A 1 80 ? -11.116 -21.504 10.177 1.00 40.53 80 GLU A C 1
ATOM 606 O O . GLU A 1 80 ? -12.095 -20.767 10.226 1.00 40.53 80 GLU A O 1
ATOM 611 N N . THR A 1 81 ? -10.785 -21.938 8.957 1.00 40.34 81 THR A N 1
ATOM 612 C CA . THR A 1 81 ? -9.618 -22.500 8.232 1.00 40.34 81 THR A CA 1
ATOM 613 C C . THR A 1 81 ? -10.091 -22.536 6.763 1.00 40.34 81 THR A C 1
ATOM 615 O O . THR A 1 81 ? -11.280 -22.722 6.535 1.00 40.34 81 THR A O 1
ATOM 618 N N . THR A 1 82 ? -9.203 -22.367 5.777 1.00 30.34 82 THR A N 1
ATOM 619 C CA . THR A 1 82 ? -9.180 -23.146 4.513 1.00 30.34 82 THR A CA 1
ATOM 620 C C . THR A 1 82 ? -7.971 -22.707 3.684 1.00 30.34 82 THR A C 1
ATOM 622 O O . THR A 1 82 ? -7.929 -21.589 3.174 1.00 30.34 82 THR A O 1
ATOM 625 N N . ASP A 1 83 ? -7.005 -23.610 3.571 1.00 41.56 83 ASP A N 1
ATOM 626 C CA . ASP A 1 83 ? -5.960 -23.683 2.539 1.00 41.56 83 ASP A CA 1
ATOM 627 C C . ASP A 1 83 ? -6.385 -24.803 1.544 1.00 41.56 83 ASP A C 1
ATOM 629 O O . ASP A 1 83 ? -7.289 -25.573 1.886 1.00 41.56 83 ASP A O 1
ATOM 633 N N . PRO A 1 84 ? -5.687 -25.071 0.427 1.00 54.16 84 PRO A N 1
ATOM 634 C CA . PRO A 1 84 ? -5.609 -24.370 -0.861 1.00 54.16 84 PRO A CA 1
ATOM 635 C C . PRO A 1 84 ? -6.312 -25.142 -2.004 1.00 54.16 84 PRO A C 1
ATOM 637 O O . PRO A 1 84 ? -6.292 -26.368 -2.030 1.00 54.16 84 PRO A O 1
ATOM 640 N N . GLU A 1 85 ? -6.768 -24.459 -3.062 1.00 42.88 85 GLU A N 1
ATOM 641 C CA . GLU A 1 85 ? -6.875 -25.084 -4.396 1.00 42.88 85 GLU A CA 1
ATOM 642 C C . GLU A 1 85 ? -6.145 -24.240 -5.447 1.00 42.88 85 GLU A C 1
ATOM 644 O O . GLU A 1 85 ? -6.618 -23.210 -5.930 1.00 42.88 85 GLU A O 1
ATOM 649 N N . LYS A 1 86 ? -4.945 -24.712 -5.789 1.00 45.31 86 LYS A N 1
ATOM 650 C CA . LYS A 1 86 ? -4.245 -24.430 -7.041 1.00 45.31 86 LYS A CA 1
ATOM 651 C C . LYS A 1 86 ? -4.868 -25.329 -8.120 1.00 45.31 86 LYS A C 1
ATOM 653 O O . LYS A 1 86 ? -4.796 -26.543 -7.949 1.00 45.31 86 LYS A O 1
ATOM 658 N N . PRO A 1 87 ? -5.392 -24.810 -9.242 1.00 51.56 87 PRO A N 1
ATOM 659 C CA . PRO A 1 87 ? -5.611 -25.639 -10.414 1.00 51.56 87 PRO A CA 1
ATOM 660 C C . PRO A 1 87 ? -4.303 -25.750 -11.204 1.00 51.56 87 PRO A C 1
ATOM 662 O O . PRO A 1 87 ? -3.671 -24.748 -11.546 1.00 51.56 87 PRO A O 1
ATOM 665 N N . GLU A 1 88 ? -3.884 -26.984 -11.465 1.00 46.44 88 GLU A N 1
ATOM 666 C CA . GLU A 1 88 ? -2.929 -27.309 -12.521 1.00 46.44 88 GLU A CA 1
ATOM 667 C C . GLU A 1 88 ? -3.645 -27.289 -13.877 1.00 46.44 88 GLU A C 1
ATOM 669 O O . GLU A 1 88 ? -4.693 -27.917 -14.021 1.00 46.44 88 GLU A O 1
ATOM 674 N N . THR A 1 89 ? -3.050 -26.614 -14.862 1.00 52.81 89 THR A N 1
ATOM 675 C CA . THR A 1 89 ? -3.137 -26.935 -16.299 1.00 52.81 89 THR A CA 1
ATOM 676 C C . THR A 1 89 ? -1.861 -26.481 -16.978 1.00 52.81 89 THR A C 1
ATOM 678 O O . THR A 1 89 ? -1.445 -25.336 -16.680 1.00 52.81 89 THR A O 1
#

Sequence (89 aa):
VTKVTTDKEGKAKVSDLSVGHYTLVEVEAPKGYEKLTNPIPFEITKGMISPVQLEVLNKLTSLAPPGPEKPETTDPEKPETTDPEKPET

Radius of gyration: 18.48 Å; Cα contacts (8 Å, |Δi|>4): 64; chains: 1; bounding box: 35×42×44 Å

Mean predicted aligned error: 12.08 Å

pLDDT: mean 79.6, std 22.38, range [30.34, 98.12]

Secondary structure (DSSP, 8-state):
-------TTS------PPSEEEEE----PPTTEEPP-S-EEEEE-TT--SPP----PPEEP---PPSS-----------------PPP-

Nearest PDB structures (foldseek):
  2ww8-assembly1_A  TM=6.259E-01  e=5.098E-01  Streptococcus pneumoniae
  6zqe-assembly1_JJ  TM=3.619E-01  e=1.716E+00  Saccharomyces cerevisiae S288C
  4s36-assembly1_A  TM=1.839E-01  e=9.630E+00  Pseudomonas aeruginosa

Organism: NCBI:txid1890302

Solvent-accessible surface area (backbone atoms only — not comparable to full-atom values): 6724 Å² total; per-residue (Å²): 137,90,86,86,69,61,49,97,87,69,50,72,88,87,78,93,75,67,72,46,81,50,68,52,67,69,87,76,54,61,92,67,37,47,62,63,84,75,66,46,74,49,73,41,60,89,86,68,87,70,82,91,84,84,88,83,85,78,45,73,44,89,68,71,81,78,68,83,81,72,80,79,78,80,78,94,80,84,82,89,85,86,86,87,86,82,85,88,130

InterPro domains:
  IPR013783 Immunoglobulin-like fold [G3DSA:2.60.40.10] (1-89)
  IPR041033 SpaA-like, prealbumin fold domain subgroup 1 [PF17802] (2-48)